Protein AF-A0A6J8C143-F1 (afdb_monomer)

Radius of gyration: 21.47 Å; Cα contacts (8 Å, |Δi|>4): 131; chains: 1; bounding box: 62×46×42 Å

InterPro domains:
  IPR023211 DNA polymerase, palm domain superfamily [G3DSA:3.90.1600.10] (7-164)
  IPR043502 DNA/RNA polymerase superfamily [SSF56672] (98-149)

Structure (mmCIF, N/CA/C/O backbone):
data_AF-A0A6J8C143-F1
#
_entry.id   AF-A0A6J8C143-F1
#
loop_
_atom_site.group_PDB
_atom_site.id
_atom_site.type_symbol
_atom_site.label_atom_id
_atom_site.label_alt_id
_atom_site.label_comp_id
_atom_site.label_asym_id
_atom_site.label_entity_id
_atom_site.label_seq_id
_atom_site.pdbx_PDB_ins_code
_atom_site.Cartn_x
_atom_site.Cartn_y
_atom_site.Cartn_z
_atom_site.occupancy
_atom_site.B_iso_or_equiv
_atom_site.auth_seq_id
_atom_site.auth_comp_id
_atom_site.auth_asym_id
_atom_site.auth_atom_id
_atom_site.pdbx_PDB_model_num
ATOM 1 N N . MET A 1 1 ? 42.591 10.711 -13.022 1.00 70.69 1 MET A N 1
ATOM 2 C CA . MET A 1 1 ? 42.198 9.282 -13.074 1.00 70.69 1 MET A CA 1
ATOM 3 C C . MET A 1 1 ? 41.107 8.960 -12.056 1.00 70.69 1 MET A C 1
ATOM 5 O O . MET A 1 1 ? 39.960 8.941 -12.470 1.00 70.69 1 MET A O 1
ATOM 9 N N . LEU A 1 2 ? 41.387 8.797 -10.753 1.00 78.88 2 LEU A N 1
ATOM 10 C CA . LEU A 1 2 ? 40.329 8.501 -9.761 1.00 78.88 2 LEU A CA 1
ATOM 11 C C . LEU A 1 2 ? 39.328 9.654 -9.559 1.00 78.88 2 LEU A C 1
ATOM 13 O O . LEU A 1 2 ? 38.128 9.419 -9.578 1.00 78.88 2 LEU A O 1
ATOM 17 N N . SER A 1 3 ? 39.801 10.900 -9.448 1.00 86.75 3 SER A N 1
ATOM 18 C CA . SER A 1 3 ? 38.932 12.087 -9.308 1.00 86.75 3 SER A CA 1
ATOM 19 C C . SER A 1 3 ? 37.982 12.278 -10.495 1.00 86.75 3 SER A C 1
ATOM 21 O O . SER A 1 3 ? 36.819 12.635 -10.341 1.00 86.75 3 SER A O 1
ATOM 23 N N . GLU A 1 4 ? 38.484 11.998 -11.690 1.00 89.88 4 GLU A N 1
ATOM 24 C CA . GLU A 1 4 ? 37.760 12.126 -12.950 1.00 89.88 4 GLU A CA 1
ATOM 25 C C . GLU A 1 4 ? 36.707 11.020 -13.115 1.00 89.88 4 GLU A C 1
ATOM 27 O O . GLU A 1 4 ? 35.598 11.278 -13.576 1.00 89.88 4 GLU A O 1
ATOM 32 N N . TYR A 1 5 ? 37.027 9.799 -12.676 1.00 88.69 5 TYR A N 1
ATOM 33 C CA . TYR A 1 5 ? 36.079 8.687 -12.616 1.00 88.69 5 TYR A CA 1
ATOM 34 C C . TYR A 1 5 ? 34.960 8.948 -11.598 1.00 88.69 5 TYR A C 1
ATOM 36 O O . TYR A 1 5 ? 33.787 8.781 -11.928 1.00 88.69 5 TYR A O 1
ATOM 44 N N . SER A 1 6 ? 35.298 9.440 -10.402 1.00 88.56 6 SER A N 1
ATOM 45 C CA . SER A 1 6 ? 34.305 9.820 -9.389 1.00 88.56 6 SER A CA 1
ATOM 46 C C . SER A 1 6 ? 33.382 10.943 -9.870 1.00 88.56 6 SER A C 1
ATOM 48 O O . SER A 1 6 ? 32.176 10.865 -9.669 1.00 88.56 6 SER A O 1
ATOM 50 N N . SER A 1 7 ? 33.919 11.948 -10.570 1.00 91.94 7 SER A N 1
ATOM 51 C CA . SER A 1 7 ? 33.118 13.034 -11.155 1.00 91.94 7 SER A CA 1
ATOM 52 C C . SER A 1 7 ? 32.130 12.529 -12.219 1.00 91.94 7 SER A C 1
ATOM 54 O O . SER A 1 7 ? 30.958 12.915 -12.232 1.00 91.94 7 SER A O 1
ATOM 56 N N . LYS A 1 8 ? 32.560 11.587 -13.072 1.00 93.75 8 LYS A N 1
ATOM 57 C CA . LYS A 1 8 ? 31.679 10.934 -14.057 1.00 93.75 8 LYS A CA 1
ATOM 58 C C . LYS A 1 8 ? 30.581 10.105 -13.392 1.00 93.75 8 LYS A C 1
ATOM 60 O O . LYS A 1 8 ? 29.436 10.172 -13.829 1.00 93.75 8 LYS A O 1
ATOM 65 N N . LEU A 1 9 ? 30.910 9.354 -12.339 1.00 89.38 9 LEU A N 1
ATOM 66 C CA . LEU A 1 9 ? 29.922 8.597 -11.565 1.00 89.38 9 LEU A CA 1
ATOM 67 C C . LEU A 1 9 ? 28.888 9.511 -10.905 1.00 89.38 9 LEU A C 1
ATOM 69 O O . LEU A 1 9 ? 27.700 9.222 -11.005 1.00 89.38 9 LEU A O 1
ATOM 73 N N . GLN A 1 10 ? 29.321 10.620 -10.300 1.00 91.81 10 GLN A N 1
ATOM 74 C CA . GLN A 1 10 ? 28.409 11.594 -9.699 1.00 91.81 10 GLN A CA 1
ATOM 75 C C . GLN A 1 10 ? 27.463 12.180 -10.752 1.00 91.81 10 GLN A C 1
ATOM 77 O O . GLN A 1 10 ? 26.253 12.168 -10.575 1.00 91.81 10 GLN A O 1
ATOM 82 N N . THR A 1 11 ? 28.003 12.579 -11.905 1.00 92.00 11 THR A N 1
ATOM 83 C CA . THR A 1 11 ? 27.201 13.128 -13.009 1.00 92.00 11 THR A CA 1
ATOM 84 C C . THR A 1 11 ? 26.160 12.123 -13.520 1.00 92.00 11 THR A C 1
ATOM 86 O O . THR A 1 11 ? 25.022 12.491 -13.814 1.00 92.00 11 THR A O 1
ATOM 89 N N . LEU A 1 12 ? 26.527 10.839 -13.616 1.00 90.94 12 LEU A N 1
ATOM 90 C CA . LEU A 1 12 ? 25.599 9.762 -13.978 1.00 90.94 12 LEU A CA 1
ATOM 91 C C . LEU A 1 12 ? 24.514 9.562 -12.914 1.00 90.94 12 LEU A C 1
ATOM 93 O O . LEU A 1 12 ? 23.348 9.393 -13.263 1.00 90.94 12 LEU A O 1
ATOM 97 N N . GLN A 1 13 ? 24.878 9.599 -11.630 1.00 87.62 13 GLN A N 1
ATOM 98 C CA . GLN A 1 13 ? 23.920 9.506 -10.528 1.00 87.62 13 GLN A CA 1
ATOM 99 C C . GLN A 1 13 ? 22.933 10.676 -10.545 1.00 87.62 13 GLN A C 1
ATOM 101 O O . GLN A 1 13 ? 21.730 10.439 -10.457 1.00 87.62 13 GLN A O 1
ATOM 106 N N . ASP A 1 14 ? 23.417 11.901 -10.741 1.00 89.00 14 ASP A N 1
ATOM 107 C CA . ASP A 1 14 ? 22.586 13.106 -10.805 1.00 89.00 14 ASP A CA 1
ATOM 108 C C . ASP A 1 14 ? 21.647 13.069 -12.022 1.00 89.00 14 ASP A C 1
ATOM 110 O O . ASP A 1 14 ? 20.461 13.388 -11.916 1.00 89.00 14 ASP A O 1
ATOM 114 N N . THR A 1 15 ? 22.149 12.606 -13.174 1.00 90.44 15 THR A N 1
ATOM 115 C CA . THR A 1 15 ? 21.344 12.427 -14.395 1.00 90.44 15 THR A CA 1
ATOM 116 C C . THR A 1 15 ? 20.238 11.398 -14.175 1.00 90.44 15 THR A C 1
ATOM 118 O O . THR A 1 15 ? 19.079 11.668 -14.487 1.00 90.44 15 THR A O 1
ATOM 121 N N . ASN A 1 16 ? 20.572 10.243 -13.596 1.00 82.94 16 ASN A N 1
ATOM 122 C CA . ASN A 1 16 ? 19.594 9.203 -13.286 1.00 82.94 16 ASN A CA 1
ATOM 123 C C . ASN A 1 16 ? 18.563 9.700 -12.267 1.00 82.94 16 ASN A C 1
ATOM 125 O O . ASN A 1 16 ? 17.370 9.466 -12.437 1.00 82.94 16 ASN A O 1
ATOM 129 N N . HIS A 1 17 ? 19.002 10.412 -11.227 1.00 82.44 17 HIS A N 1
ATOM 130 C CA . HIS A 1 17 ? 18.111 10.977 -10.219 1.00 82.44 17 HIS A CA 1
ATOM 131 C C . HIS A 1 17 ? 17.113 11.955 -10.840 1.00 82.44 17 HIS A C 1
ATOM 133 O O . HIS A 1 17 ? 15.917 11.886 -10.548 1.00 82.44 17 HIS A O 1
ATOM 139 N N . LYS A 1 18 ? 17.585 12.816 -11.748 1.00 86.62 18 LYS A N 1
ATOM 140 C CA . LYS A 1 18 ? 16.726 13.730 -12.497 1.00 86.62 18 LYS A CA 1
ATOM 141 C C . LYS A 1 18 ? 15.716 12.972 -13.359 1.00 86.62 18 LYS A C 1
ATOM 143 O O . LYS A 1 18 ? 14.528 13.221 -13.224 1.00 86.62 18 LYS A O 1
ATOM 148 N N . GLN A 1 19 ? 16.156 12.002 -14.162 1.00 86.38 19 GLN A N 1
ATOM 149 C CA . GLN A 1 19 ? 15.259 11.206 -15.014 1.00 86.38 19 GLN A CA 1
ATOM 150 C C . GLN A 1 19 ? 14.177 10.471 -14.211 1.00 86.38 19 GLN A C 1
ATOM 152 O O . GLN A 1 19 ? 13.018 10.451 -14.616 1.00 86.38 19 GLN A O 1
ATOM 157 N N . ILE A 1 20 ? 14.542 9.892 -13.063 1.00 76.06 20 ILE A N 1
ATOM 158 C CA . ILE A 1 20 ? 13.594 9.225 -12.161 1.00 76.06 20 ILE A CA 1
ATOM 159 C C . ILE A 1 20 ? 12.589 10.234 -11.597 1.00 76.06 20 ILE A C 1
ATOM 161 O O . ILE A 1 20 ? 11.401 9.933 -11.515 1.00 76.06 20 ILE A O 1
ATOM 165 N N . THR A 1 21 ? 13.059 11.421 -11.208 1.00 75.81 21 THR A N 1
ATOM 166 C CA . THR A 1 21 ? 12.207 12.474 -10.642 1.00 75.81 21 THR A CA 1
ATOM 167 C C . THR A 1 21 ? 11.238 13.027 -11.681 1.00 75.81 21 THR A C 1
ATOM 169 O O . THR A 1 21 ? 10.053 13.160 -11.386 1.00 75.81 21 THR A O 1
ATOM 172 N N . ASP A 1 22 ? 11.722 13.296 -12.893 1.00 83.19 22 ASP A N 1
ATOM 173 C CA . ASP A 1 22 ? 10.913 13.789 -14.008 1.00 83.19 22 ASP A CA 1
ATOM 174 C C . ASP A 1 22 ? 9.822 12.761 -14.354 1.00 83.19 22 ASP A C 1
ATOM 176 O O . ASP A 1 22 ? 8.638 13.088 -14.301 1.00 83.19 22 ASP A O 1
ATOM 180 N N . LEU A 1 23 ? 10.193 11.486 -14.537 1.00 76.69 23 LEU A N 1
ATOM 181 C CA . LEU A 1 23 ? 9.236 10.401 -14.782 1.00 76.69 23 LEU A CA 1
ATOM 182 C C . LEU A 1 23 ? 8.200 10.269 -13.655 1.00 76.69 23 LEU A C 1
ATOM 184 O O . LEU A 1 23 ? 7.012 10.090 -13.915 1.00 76.69 23 LEU A O 1
ATOM 188 N N . ALA A 1 24 ? 8.628 10.358 -12.394 1.00 73.62 24 ALA A N 1
ATOM 189 C CA . ALA A 1 24 ? 7.714 10.277 -11.260 1.00 73.62 24 ALA A CA 1
ATOM 190 C C . ALA A 1 24 ? 6.723 11.452 -11.229 1.00 73.62 24 ALA A C 1
ATOM 192 O O . ALA A 1 24 ? 5.568 11.260 -10.849 1.00 73.62 24 ALA A O 1
ATOM 193 N N . ASN A 1 25 ? 7.152 12.656 -11.612 1.00 76.81 25 ASN A N 1
ATOM 194 C CA . ASN A 1 25 ? 6.284 13.830 -11.682 1.00 76.81 25 ASN A CA 1
ATOM 195 C C . ASN A 1 25 ? 5.288 13.734 -12.840 1.00 76.81 25 ASN A C 1
ATOM 197 O O . ASN A 1 25 ? 4.115 14.052 -12.641 1.00 76.81 25 ASN A O 1
ATOM 201 N N . ASP A 1 26 ? 5.721 13.234 -13.996 1.00 80.88 26 ASP A N 1
ATOM 202 C CA . ASP A 1 26 ? 4.846 13.001 -15.146 1.00 80.88 26 ASP A CA 1
ATOM 203 C C . ASP A 1 26 ? 3.762 11.976 -14.797 1.00 80.88 26 ASP A C 1
ATOM 205 O O . ASP A 1 26 ? 2.572 12.264 -14.923 1.00 80.88 26 ASP A O 1
ATOM 209 N N . MET A 1 27 ? 4.155 10.834 -14.218 1.00 74.44 27 MET A N 1
ATOM 210 C CA . MET A 1 27 ? 3.212 9.815 -13.743 1.00 74.44 27 MET A CA 1
ATOM 211 C C . MET A 1 27 ? 2.230 10.375 -12.707 1.00 74.44 27 MET A C 1
ATOM 213 O O . MET A 1 27 ? 1.042 10.062 -12.751 1.00 74.44 27 MET A O 1
ATOM 217 N N . LYS A 1 28 ? 2.698 11.215 -11.772 1.00 74.19 28 LYS A N 1
ATOM 218 C CA . LYS A 1 28 ? 1.823 11.873 -10.787 1.00 74.19 28 LYS A CA 1
ATOM 219 C C . LYS A 1 28 ? 0.833 12.821 -11.448 1.00 74.19 28 LYS A C 1
ATOM 221 O O . LYS A 1 28 ? -0.319 12.859 -11.025 1.00 74.19 28 LYS A O 1
ATOM 226 N N . SER A 1 29 ? 1.277 13.593 -12.435 1.00 79.19 29 SER A N 1
ATOM 227 C CA . SER A 1 29 ? 0.438 14.544 -13.164 1.00 79.19 29 SER A CA 1
ATOM 228 C C . SER A 1 29 ? -0.657 13.814 -13.935 1.00 79.19 29 SER A C 1
ATOM 230 O O . SER A 1 29 ? -1.839 14.085 -13.727 1.00 79.19 29 SER A O 1
ATOM 232 N N . GLU A 1 30 ? -0.282 12.823 -14.748 1.00 80.44 30 GLU A N 1
ATOM 233 C CA . GLU A 1 30 ? -1.226 12.005 -15.518 1.00 80.44 30 GLU A CA 1
ATOM 234 C C . GLU A 1 30 ? -2.262 11.342 -14.614 1.00 80.44 30 GLU A C 1
ATOM 236 O O . GLU A 1 30 ? -3.460 11.399 -14.883 1.00 80.44 30 GLU A O 1
ATOM 241 N N . PHE A 1 31 ? -1.806 10.772 -13.503 1.00 74.12 31 PHE A N 1
ATOM 242 C CA . PHE A 1 31 ? -2.673 10.064 -12.580 1.00 74.12 31 PHE A CA 1
ATOM 243 C C . PHE A 1 31 ? -3.577 11.003 -11.764 1.00 74.12 31 PHE A C 1
ATOM 245 O O . PHE A 1 31 ? -4.745 10.686 -11.554 1.00 74.12 31 PHE A O 1
ATOM 252 N N . SER A 1 32 ? -3.094 12.186 -11.364 1.00 75.44 32 SER A N 1
ATOM 253 C CA . SER A 1 32 ? -3.904 13.186 -10.638 1.00 75.44 32 SER A CA 1
ATOM 254 C C . SER A 1 32 ? -5.014 13.793 -11.498 1.00 75.44 32 SER A C 1
ATOM 256 O O . SER A 1 32 ? -5.999 14.286 -10.958 1.00 75.44 32 SER A O 1
ATOM 258 N N . ASN A 1 33 ? -4.870 13.742 -12.824 1.00 81.25 33 ASN A N 1
ATOM 259 C CA . ASN A 1 33 ? -5.902 14.180 -13.763 1.00 81.25 33 ASN A CA 1
ATOM 260 C C . ASN A 1 33 ? -7.022 13.144 -13.952 1.00 81.25 33 ASN A C 1
ATOM 262 O O . ASN A 1 33 ? -8.022 13.445 -14.605 1.00 81.25 33 ASN A O 1
ATOM 266 N N . LEU A 1 34 ? -6.867 11.931 -13.413 1.00 80.75 34 LEU A N 1
ATOM 267 C CA . LEU A 1 34 ? -7.919 10.923 -13.448 1.00 80.75 34 LEU A CA 1
ATOM 268 C C . LEU A 1 34 ? -9.021 11.245 -12.423 1.00 80.75 34 LEU A C 1
ATOM 270 O O . LEU A 1 34 ? -8.735 11.781 -11.352 1.00 80.75 34 LEU A O 1
ATOM 274 N N . PRO A 1 35 ? -10.280 10.891 -12.717 1.00 84.56 35 PRO A N 1
ATOM 275 C CA . PRO A 1 35 ? -11.350 10.873 -11.726 1.00 84.56 35 PRO A CA 1
ATOM 276 C C . PRO A 1 35 ? -11.012 9.993 -10.508 1.00 84.56 35 PRO A C 1
ATOM 278 O O . PRO A 1 35 ? -10.306 8.990 -10.634 1.00 84.56 35 PRO A O 1
ATOM 281 N N . GLN A 1 36 ? -11.518 10.366 -9.328 1.00 76.44 36 GLN A N 1
ATOM 282 C CA . GLN A 1 36 ? -11.198 9.691 -8.062 1.00 76.44 36 GLN A CA 1
ATOM 283 C C . GLN A 1 36 ? -11.617 8.210 -8.050 1.00 76.44 36 GLN A C 1
ATOM 285 O O . GLN A 1 36 ? -10.887 7.370 -7.536 1.00 76.44 36 GLN A O 1
ATOM 290 N N . ASP A 1 37 ? -12.745 7.869 -8.665 1.00 79.44 37 ASP A N 1
ATOM 291 C CA . ASP A 1 37 ? -13.226 6.494 -8.836 1.00 79.44 37 ASP A CA 1
ATOM 292 C C . ASP A 1 37 ? -12.246 5.629 -9.646 1.00 79.44 37 ASP A C 1
ATOM 294 O O . ASP A 1 37 ? -11.933 4.509 -9.249 1.00 79.44 37 ASP A O 1
ATOM 298 N N . ILE A 1 38 ? -11.677 6.174 -10.724 1.00 79.88 38 ILE A N 1
ATOM 299 C CA . ILE A 1 38 ? -10.662 5.484 -11.538 1.00 79.88 38 ILE A CA 1
ATOM 300 C C . ILE A 1 38 ? -9.342 5.335 -10.772 1.00 79.88 38 ILE A C 1
ATOM 302 O O . ILE A 1 38 ? -8.649 4.322 -10.889 1.00 79.88 38 ILE A O 1
ATOM 306 N N . GLN A 1 39 ? -8.973 6.332 -9.969 1.00 75.31 39 GLN A N 1
ATOM 307 C CA . GLN A 1 39 ? -7.791 6.251 -9.111 1.00 75.31 39 GLN A CA 1
ATOM 308 C C . GLN A 1 39 ? -7.951 5.152 -8.054 1.00 75.31 39 GLN A C 1
ATOM 310 O O . GLN A 1 39 ? -7.030 4.354 -7.853 1.00 75.31 39 GLN A O 1
ATOM 315 N N . GLU A 1 40 ? -9.121 5.082 -7.417 1.00 73.44 40 GLU A N 1
ATOM 316 C CA . GLU A 1 40 ? -9.475 4.040 -6.454 1.00 73.44 40 GLU A CA 1
ATOM 317 C C . GLU A 1 40 ? -9.485 2.652 -7.111 1.00 73.44 40 GLU A C 1
ATOM 319 O O . GLU A 1 40 ? -8.918 1.722 -6.535 1.00 73.44 40 GLU A O 1
ATOM 324 N N . GLU A 1 41 ? -10.013 2.511 -8.330 1.00 79.25 41 GLU A N 1
ATOM 325 C CA . GLU A 1 41 ? -9.965 1.269 -9.117 1.00 79.25 41 GLU A CA 1
ATOM 326 C C . GLU A 1 41 ? -8.517 0.847 -9.426 1.00 79.25 41 GLU A C 1
ATOM 328 O O . GLU A 1 41 ? -8.117 -0.294 -9.195 1.00 79.25 41 GLU A O 1
ATOM 333 N N . ILE A 1 42 ? -7.657 1.761 -9.880 1.00 77.62 42 ILE A N 1
ATOM 334 C CA . ILE A 1 42 ? -6.248 1.437 -10.161 1.00 77.62 42 ILE A CA 1
ATOM 335 C C . ILE A 1 42 ? -5.532 0.965 -8.886 1.00 77.62 42 ILE A C 1
ATOM 337 O O . ILE A 1 42 ? -4.767 -0.007 -8.895 1.00 77.62 42 ILE A O 1
ATOM 341 N N . VAL A 1 43 ? -5.789 1.624 -7.760 1.00 75.44 43 VAL A N 1
ATOM 342 C CA . VAL A 1 43 ? -5.176 1.274 -6.479 1.00 75.44 43 VAL A CA 1
ATOM 343 C C . VAL A 1 43 ? -5.689 -0.075 -5.956 1.00 75.44 43 VAL A C 1
ATOM 345 O O . VAL A 1 43 ? -4.882 -0.949 -5.612 1.00 75.44 43 VAL A O 1
ATOM 348 N N . ASN A 1 44 ? -7.007 -0.261 -5.910 1.00 71.69 44 ASN A N 1
ATOM 349 C CA . ASN A 1 44 ? -7.667 -1.403 -5.277 1.00 71.69 44 ASN A CA 1
ATOM 350 C C . ASN A 1 44 ? -7.809 -2.615 -6.206 1.00 71.69 44 ASN A C 1
ATOM 352 O O . ASN A 1 44 ? -7.561 -3.748 -5.794 1.00 71.69 44 ASN A O 1
ATOM 356 N N . ASP A 1 45 ? -8.156 -2.404 -7.468 1.00 73.38 45 ASP A N 1
ATOM 357 C CA . ASP A 1 45 ? -8.449 -3.488 -8.402 1.00 73.38 45 ASP A CA 1
ATOM 358 C C . ASP A 1 45 ? -7.255 -3.894 -9.258 1.00 73.38 45 ASP A C 1
ATOM 360 O O . AS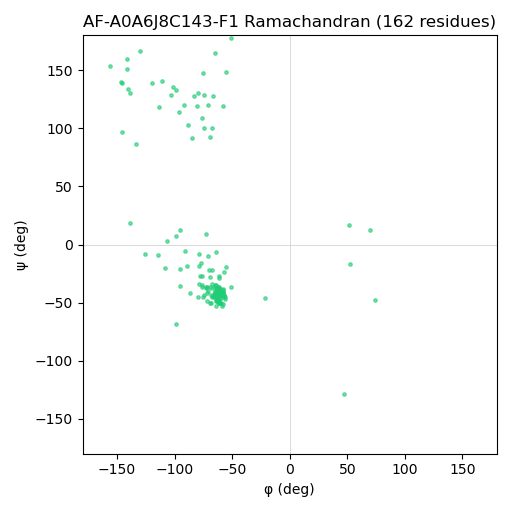P A 1 45 ? -7.215 -5.031 -9.724 1.00 73.38 45 ASP A O 1
ATOM 364 N N . THR A 1 46 ? -6.246 -3.035 -9.416 1.00 80.69 46 THR A N 1
ATOM 365 C CA . THR A 1 46 ? -5.035 -3.404 -10.166 1.00 80.69 46 THR A CA 1
ATOM 366 C C . THR A 1 46 ? -3.906 -3.823 -9.231 1.00 80.69 46 THR A C 1
ATOM 368 O O . THR A 1 46 ? -3.522 -4.995 -9.182 1.00 80.69 46 THR A O 1
ATOM 371 N N . PHE A 1 47 ? -3.347 -2.893 -8.454 1.00 84.06 47 PHE A N 1
ATOM 372 C CA . PHE A 1 47 ? -2.113 -3.194 -7.725 1.00 84.06 47 PHE A CA 1
ATOM 373 C C . PHE A 1 47 ? -2.332 -4.019 -6.452 1.00 84.06 47 PHE A C 1
ATOM 375 O O . PHE A 1 47 ? -1.484 -4.857 -6.129 1.00 84.06 47 PHE A O 1
ATOM 382 N N . MET A 1 48 ? -3.451 -3.835 -5.737 1.00 83.88 48 MET A N 1
ATOM 383 C CA . MET A 1 48 ? -3.779 -4.666 -4.569 1.00 83.88 48 MET A CA 1
ATOM 384 C C . MET A 1 48 ? -4.034 -6.118 -4.972 1.00 83.88 48 MET A C 1
ATOM 386 O O . MET A 1 48 ? -3.441 -7.010 -4.356 1.00 83.88 48 MET A O 1
ATOM 390 N N . LYS A 1 49 ? -4.799 -6.357 -6.047 1.00 83.88 49 LYS A N 1
ATOM 391 C CA . LYS A 1 49 ? -4.983 -7.706 -6.605 1.00 83.88 49 LYS A CA 1
ATOM 392 C C . LYS A 1 49 ? -3.655 -8.314 -7.036 1.00 83.88 49 LYS A C 1
ATOM 394 O O . LYS A 1 49 ? -3.305 -9.379 -6.539 1.00 83.88 49 LYS A O 1
ATOM 399 N N . TYR A 1 50 ? -2.830 -7.606 -7.813 1.00 85.00 50 TYR A N 1
ATOM 400 C CA . TYR A 1 50 ? -1.512 -8.128 -8.202 1.00 85.00 50 TYR A CA 1
ATOM 401 C C . TYR A 1 50 ? -0.599 -8.436 -7.016 1.00 85.00 50 TYR A C 1
ATOM 403 O O . TYR A 1 50 ? 0.110 -9.443 -7.026 1.00 85.00 50 TYR A O 1
ATOM 411 N N . LYS A 1 51 ? -0.604 -7.603 -5.970 1.00 85.81 51 LYS A N 1
ATOM 412 C CA . LYS A 1 51 ? 0.155 -7.879 -4.743 1.00 85.81 51 LYS A CA 1
ATOM 413 C C . LYS A 1 51 ? -0.332 -9.165 -4.075 1.00 85.81 51 LYS A C 1
ATOM 415 O O . LYS A 1 51 ? 0.513 -9.919 -3.587 1.00 85.81 51 LYS A O 1
ATOM 420 N N . GLN A 1 52 ? -1.646 -9.385 -4.027 1.00 81.75 52 GLN A N 1
ATOM 421 C CA . GLN A 1 52 ? -2.267 -10.557 -3.410 1.00 81.75 52 GLN A CA 1
ATOM 422 C C . GLN A 1 52 ? -2.033 -11.826 -4.245 1.00 81.75 52 GLN A C 1
ATOM 424 O O . GLN A 1 52 ? -1.491 -12.798 -3.712 1.00 81.75 52 GLN A O 1
ATOM 429 N N . GLU A 1 53 ? -2.278 -11.779 -5.556 1.00 82.62 53 GLU A N 1
ATOM 430 C CA . GLU A 1 53 ? -1.999 -12.865 -6.507 1.00 82.62 53 GLU A CA 1
ATOM 431 C C . GLU A 1 53 ? -0.518 -13.271 -6.487 1.00 82.62 53 GLU A C 1
ATOM 433 O O . GLU A 1 53 ? -0.186 -14.452 -6.376 1.00 82.62 53 GLU A O 1
ATOM 438 N N . ALA A 1 54 ? 0.398 -12.298 -6.478 1.00 84.31 54 ALA A N 1
ATOM 439 C CA . ALA A 1 54 ? 1.838 -12.552 -6.412 1.00 84.31 54 ALA A CA 1
ATOM 440 C C . ALA A 1 54 ? 2.316 -13.069 -5.038 1.00 84.31 54 ALA A C 1
ATOM 442 O O . ALA A 1 54 ? 3.476 -13.476 -4.889 1.00 84.31 54 ALA A O 1
ATOM 443 N N . SER A 1 55 ? 1.450 -13.041 -4.018 1.00 79.06 55 SER A N 1
ATOM 444 C CA . SER A 1 55 ? 1.758 -13.466 -2.650 1.00 79.06 55 SER A CA 1
ATOM 445 C C . SER A 1 55 ? 1.390 -14.897 -2.291 1.00 79.06 55 SER A C 1
ATOM 447 O O . SER A 1 55 ? 1.502 -15.262 -1.117 1.00 79.06 55 SER A O 1
ATOM 449 N N . GLY A 1 56 ? 1.057 -15.710 -3.297 1.00 74.38 56 GLY A N 1
ATOM 450 C CA . GLY A 1 56 ? 0.929 -17.157 -3.152 1.00 74.38 56 GLY A CA 1
ATOM 451 C C . GLY A 1 56 ? 2.151 -17.821 -2.497 1.00 74.38 56 GLY A C 1
ATOM 452 O O . GLY A 1 56 ? 3.160 -17.196 -2.172 1.00 74.38 56 GLY A O 1
ATOM 453 N N . CYS A 1 57 ? 2.086 -19.127 -2.284 1.00 65.25 57 CYS A N 1
ATOM 454 C CA . CYS A 1 57 ? 3.135 -19.840 -1.558 1.00 65.25 57 CYS A CA 1
ATOM 455 C C . CYS A 1 57 ? 4.354 -20.132 -2.442 1.00 65.25 57 CYS A C 1
ATOM 457 O O . CYS A 1 57 ? 4.222 -20.656 -3.549 1.00 65.25 57 CYS A O 1
ATOM 459 N N . LYS A 1 58 ? 5.560 -19.812 -1.953 1.00 63.75 58 LYS A N 1
ATOM 460 C CA . LYS A 1 58 ? 6.798 -20.312 -2.562 1.00 63.75 58 LYS A CA 1
ATOM 461 C C . LYS A 1 58 ? 6.822 -21.820 -2.346 1.00 63.75 58 LYS A C 1
ATOM 463 O O . LYS A 1 58 ? 6.660 -22.245 -1.204 1.00 63.75 58 LYS A O 1
ATOM 468 N N . CYS A 1 59 ? 7.026 -22.603 -3.404 1.00 58.56 59 CYS A N 1
ATOM 469 C CA . CYS A 1 59 ? 7.145 -24.044 -3.243 1.00 58.56 59 CYS A CA 1
ATOM 470 C C . CYS A 1 59 ? 8.447 -24.373 -2.515 1.00 58.56 59 CYS A C 1
ATOM 472 O O . CYS A 1 59 ? 9.515 -24.440 -3.119 1.00 58.56 59 CYS A O 1
ATOM 474 N N . ASP A 1 60 ? 8.357 -24.476 -1.194 1.00 51.69 60 ASP A N 1
ATOM 475 C CA . ASP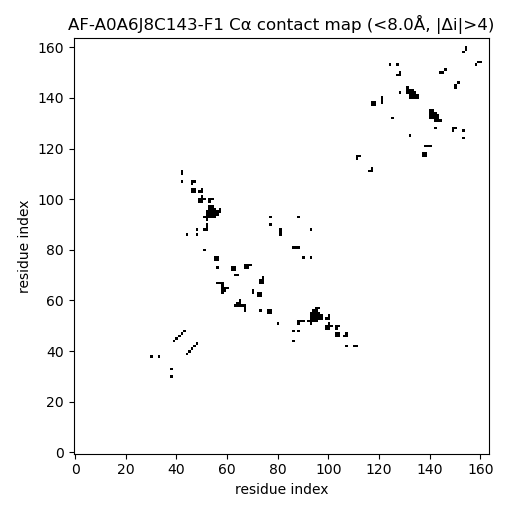 A 1 60 ? 9.426 -24.935 -0.327 1.00 51.69 60 ASP A CA 1
ATOM 476 C C . ASP A 1 60 ? 9.259 -26.452 -0.150 1.00 51.69 60 ASP A C 1
ATOM 478 O O . ASP A 1 60 ? 8.217 -26.874 0.356 1.00 51.69 60 ASP A O 1
ATOM 482 N N . PRO A 1 61 ? 10.246 -27.281 -0.533 1.00 57.59 61 PRO A N 1
ATOM 483 C CA . PRO A 1 61 ? 10.200 -28.733 -0.350 1.00 57.59 61 PRO A CA 1
ATOM 484 C C . PRO A 1 61 ? 9.957 -29.180 1.101 1.00 57.59 61 PRO A C 1
ATOM 486 O O . PRO A 1 61 ? 9.560 -30.322 1.329 1.00 57.59 61 PRO A O 1
ATOM 489 N N . LYS A 1 62 ? 10.202 -28.300 2.084 1.00 55.69 62 LYS A N 1
ATOM 490 C CA . LYS A 1 62 ? 9.940 -28.536 3.509 1.00 55.69 62 LYS A CA 1
ATOM 491 C C . LYS A 1 62 ? 8.455 -28.422 3.882 1.00 55.69 62 LYS A C 1
ATOM 493 O O . LYS A 1 62 ? 8.047 -29.053 4.851 1.00 55.69 62 LYS A O 1
ATOM 498 N N . TYR A 1 63 ? 7.675 -27.637 3.133 1.00 49.09 63 TYR A N 1
ATOM 499 C CA . TYR A 1 63 ? 6.274 -27.299 3.439 1.00 49.09 63 TYR A CA 1
ATOM 500 C C . TYR A 1 63 ? 5.290 -27.610 2.300 1.00 49.09 63 TYR A C 1
ATOM 502 O O . TYR A 1 63 ? 4.088 -27.481 2.478 1.00 49.09 63 TYR A O 1
ATOM 510 N N . CYS A 1 64 ? 5.763 -27.990 1.113 1.00 51.84 64 CYS A N 1
ATOM 511 C CA . CYS A 1 64 ? 4.903 -28.472 0.038 1.00 51.84 64 CYS A CA 1
ATOM 512 C C . CYS A 1 64 ? 5.618 -29.542 -0.792 1.00 51.84 64 CYS A C 1
ATOM 514 O O . CYS A 1 64 ? 6.810 -29.436 -1.104 1.00 51.84 64 CYS A O 1
ATOM 516 N N . LYS A 1 65 ? 4.890 -30.585 -1.188 1.00 55.66 65 LYS A N 1
ATOM 517 C CA . LYS A 1 65 ? 5.433 -31.609 -2.091 1.00 55.66 65 LYS A CA 1
ATOM 518 C C . LYS A 1 65 ? 5.270 -31.172 -3.541 1.00 55.66 65 LYS A C 1
ATOM 520 O O . LYS A 1 65 ? 4.250 -31.492 -4.128 1.00 55.66 65 LYS A O 1
ATOM 525 N N . ASN A 1 66 ? 6.275 -30.499 -4.111 1.00 54.19 66 ASN A N 1
ATOM 526 C CA . ASN A 1 66 ? 6.499 -30.196 -5.546 1.00 54.19 66 ASN A CA 1
ATOM 527 C C . ASN A 1 66 ? 5.365 -29.519 -6.358 1.00 54.19 66 ASN A C 1
ATOM 529 O O . ASN A 1 66 ? 5.646 -28.952 -7.410 1.00 54.19 66 ASN A O 1
ATOM 533 N N . ASP A 1 67 ? 4.123 -29.523 -5.885 1.00 58.28 67 ASP A N 1
ATOM 534 C CA . ASP A 1 67 ? 2.936 -28.985 -6.527 1.00 58.28 67 ASP A CA 1
ATOM 535 C C . ASP A 1 67 ? 2.142 -28.162 -5.504 1.00 58.28 67 ASP A C 1
ATOM 537 O O . ASP A 1 67 ? 1.222 -28.643 -4.838 1.00 58.28 67 ASP A O 1
ATOM 541 N N . CYS A 1 68 ? 2.510 -26.885 -5.379 1.00 58.78 68 CYS A N 1
ATOM 542 C CA . CYS A 1 68 ? 1.812 -25.936 -4.511 1.00 58.78 68 CYS A CA 1
ATOM 543 C C . CYS A 1 68 ? 0.317 -25.797 -4.837 1.00 58.78 68 CYS A C 1
ATOM 545 O O . CYS A 1 68 ? -0.447 -25.402 -3.959 1.00 58.78 68 CYS A O 1
ATOM 547 N N . LYS A 1 69 ? -0.111 -26.100 -6.074 1.00 54.25 69 LYS A N 1
ATOM 548 C CA . LYS A 1 69 ? -1.525 -26.035 -6.465 1.00 54.25 69 LYS A CA 1
ATOM 549 C C . LYS A 1 69 ? -2.317 -27.246 -5.989 1.00 54.25 69 LYS A C 1
ATOM 551 O O . LYS A 1 69 ? -3.532 -27.132 -5.928 1.00 54.25 69 LYS A O 1
ATOM 556 N N . ASN A 1 70 ? -1.683 -28.367 -5.632 1.00 56.75 70 ASN A N 1
ATOM 557 C CA . ASN A 1 70 ? -2.356 -29.578 -5.142 1.00 56.75 70 ASN A CA 1
ATOM 558 C C . ASN A 1 70 ? -2.046 -29.935 -3.684 1.00 56.75 70 ASN A C 1
ATOM 560 O O . ASN A 1 70 ? -2.725 -30.784 -3.106 1.00 56.75 70 ASN A O 1
ATOM 564 N N . ASP A 1 71 ? -1.091 -29.246 -3.071 1.00 63.34 71 ASP A N 1
ATOM 565 C CA . ASP A 1 71 ? -0.734 -29.416 -1.671 1.00 63.34 71 ASP A CA 1
ATOM 566 C C . ASP A 1 71 ? -1.776 -28.785 -0.721 1.00 63.34 71 ASP A C 1
ATOM 568 O O . ASP A 1 71 ? -2.178 -27.627 -0.870 1.00 63.34 71 ASP A O 1
ATOM 572 N N . LYS A 1 72 ? -2.242 -29.570 0.261 1.00 62.94 72 LYS A N 1
ATOM 573 C CA . LYS A 1 72 ? -3.323 -29.187 1.186 1.00 62.94 72 LYS A CA 1
ATOM 574 C C . LYS A 1 72 ? -2.932 -28.008 2.088 1.00 62.94 72 LYS A C 1
ATOM 576 O O . LYS A 1 72 ? -3.786 -27.168 2.376 1.00 62.94 72 LYS A O 1
ATOM 581 N N . GLU A 1 73 ? -1.671 -27.907 2.506 1.00 62.53 73 GLU A N 1
ATOM 582 C CA . GLU A 1 73 ? -1.199 -26.800 3.349 1.00 62.53 73 GLU A CA 1
ATOM 583 C C . GLU A 1 73 ? -1.061 -25.508 2.534 1.00 62.53 73 GLU A C 1
ATOM 585 O O . GLU A 1 73 ? -1.539 -24.453 2.958 1.00 62.53 73 GLU A O 1
ATOM 590 N N . CYS A 1 74 ? -0.508 -25.588 1.317 1.00 62.41 74 CYS A N 1
ATOM 591 C CA . CYS A 1 74 ? -0.451 -24.438 0.404 1.00 62.41 74 CYS A CA 1
ATOM 592 C C . CYS A 1 74 ? -1.840 -23.905 0.036 1.00 62.41 74 CYS A C 1
ATOM 594 O O . CYS A 1 74 ? -2.049 -22.689 0.074 1.00 62.41 74 CYS A O 1
ATOM 596 N N . LYS A 1 75 ? -2.793 -24.797 -0.267 1.00 64.88 75 LYS A N 1
ATOM 597 C CA . LYS A 1 75 ? -4.189 -24.420 -0.536 1.00 64.88 75 LYS A CA 1
ATOM 598 C C . LYS A 1 75 ? -4.822 -23.701 0.645 1.00 64.88 75 LYS A C 1
ATOM 600 O O . LYS A 1 75 ? -5.474 -22.691 0.437 1.00 64.88 75 LYS A O 1
ATOM 605 N N . THR A 1 76 ? -4.585 -24.170 1.871 1.00 63.84 76 THR A N 1
ATOM 606 C CA . THR A 1 76 ? -5.150 -23.548 3.081 1.00 63.84 76 THR A CA 1
ATOM 607 C C . THR A 1 76 ? -4.659 -22.109 3.256 1.00 63.84 76 THR A C 1
ATOM 609 O O . THR A 1 76 ? -5.436 -21.233 3.614 1.00 63.84 76 THR A O 1
ATOM 612 N N . LYS A 1 77 ? -3.390 -21.823 2.937 1.00 65.44 77 LYS A N 1
ATOM 613 C CA . LYS A 1 77 ? -2.844 -20.459 3.004 1.00 65.44 77 LYS A CA 1
ATOM 614 C C . LYS A 1 77 ? -3.375 -19.540 1.898 1.00 65.44 77 LYS A C 1
ATOM 616 O O . LYS A 1 77 ? -3.596 -18.362 2.155 1.00 65.44 77 LYS A O 1
ATOM 621 N N . ILE A 1 78 ? -3.584 -20.064 0.690 1.00 68.19 78 ILE A N 1
ATOM 622 C CA . ILE A 1 78 ? -4.213 -19.318 -0.412 1.00 68.19 78 ILE A CA 1
ATOM 623 C C . ILE A 1 78 ? -5.690 -19.050 -0.098 1.00 68.19 78 ILE A C 1
ATOM 625 O O . ILE A 1 78 ? -6.144 -17.924 -0.259 1.00 68.19 78 ILE A O 1
ATOM 629 N N . GLN A 1 79 ? -6.403 -20.048 0.426 1.00 69.50 79 GLN A N 1
ATOM 630 C CA . GLN A 1 79 ? -7.790 -19.912 0.862 1.00 69.50 79 GLN A CA 1
ATOM 631 C C . GLN A 1 79 ? -7.914 -18.894 1.997 1.00 69.50 79 GLN A C 1
ATOM 633 O O . GLN A 1 79 ? -8.753 -18.015 1.917 1.00 69.50 79 GLN A O 1
ATOM 638 N N . TYR A 1 80 ? -7.011 -18.922 2.983 1.00 68.62 80 TYR A N 1
ATOM 639 C CA . TYR A 1 80 ? -6.960 -17.905 4.033 1.00 68.62 80 TYR A CA 1
ATOM 640 C C . TYR A 1 80 ? -6.786 -16.494 3.465 1.00 68.62 80 TYR A C 1
ATOM 642 O O . TYR A 1 80 ? -7.451 -15.576 3.933 1.00 68.62 80 TYR A O 1
ATOM 650 N N . ILE A 1 81 ? -5.905 -16.312 2.470 1.00 68.25 81 ILE A N 1
ATOM 651 C CA . ILE A 1 81 ? -5.756 -15.014 1.800 1.00 68.25 81 ILE A CA 1
ATOM 652 C C . ILE A 1 81 ? -7.106 -14.601 1.216 1.00 68.25 81 ILE A C 1
ATOM 654 O O . ILE A 1 81 ? -7.559 -13.521 1.544 1.00 68.25 81 ILE A O 1
ATOM 658 N N . ILE A 1 82 ? -7.771 -15.464 0.452 1.00 68.94 82 ILE A N 1
ATOM 659 C CA . ILE A 1 82 ? -9.062 -15.156 -0.180 1.00 68.94 82 ILE A CA 1
ATOM 660 C C . ILE A 1 82 ? -10.135 -14.826 0.862 1.00 68.94 82 ILE A C 1
ATOM 662 O O . ILE A 1 82 ? -10.748 -13.766 0.787 1.00 68.94 82 ILE A O 1
ATOM 666 N N . ASP A 1 83 ? -10.297 -15.684 1.870 1.00 70.00 83 ASP A N 1
ATOM 667 C CA . ASP A 1 83 ? -11.306 -15.548 2.926 1.00 70.00 83 ASP A CA 1
ATOM 668 C C . ASP A 1 83 ? -11.117 -14.266 3.753 1.00 70.00 83 ASP A C 1
ATOM 670 O O . ASP A 1 83 ? -12.073 -13.745 4.322 1.00 70.00 83 ASP A O 1
ATOM 674 N N . ASN A 1 84 ? -9.882 -13.757 3.837 1.00 65.00 84 ASN A N 1
ATOM 675 C CA . ASN A 1 84 ? -9.531 -12.563 4.611 1.00 65.00 84 ASN A CA 1
ATOM 676 C C . ASN A 1 84 ? -9.238 -11.339 3.737 1.00 65.00 84 ASN A C 1
AT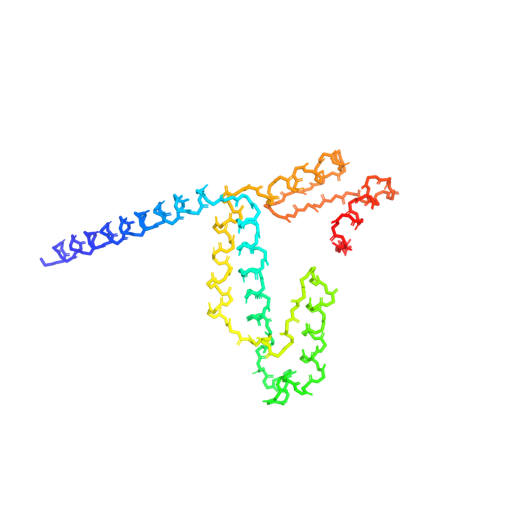OM 678 O O . ASN A 1 84 ? -8.859 -10.286 4.258 1.00 65.00 84 ASN A O 1
ATOM 682 N N . THR A 1 85 ? -9.383 -11.448 2.418 1.00 66.31 85 THR A N 1
ATOM 683 C CA . THR A 1 85 ? -9.268 -10.310 1.509 1.00 66.31 85 THR A CA 1
ATOM 684 C C . THR A 1 85 ? -10.648 -9.836 1.104 1.00 66.31 85 THR A C 1
ATOM 686 O O . THR A 1 85 ? -11.498 -10.625 0.720 1.00 66.31 85 THR A O 1
ATOM 689 N N . ALA A 1 86 ? -10.854 -8.522 1.106 1.00 62.41 86 ALA A N 1
ATOM 690 C CA . ALA A 1 86 ? -12.094 -7.911 0.630 1.00 62.41 86 ALA A CA 1
ATOM 691 C C . ALA A 1 86 ? -12.259 -7.954 -0.908 1.00 62.41 86 ALA A C 1
ATOM 693 O O . ALA A 1 86 ? -13.143 -7.290 -1.442 1.00 62.41 86 ALA A O 1
ATOM 694 N N . TYR A 1 87 ? -11.393 -8.676 -1.627 1.00 67.88 87 TYR A N 1
ATOM 695 C CA . TYR A 1 87 ? -11.301 -8.648 -3.086 1.00 67.88 87 TYR A CA 1
ATOM 696 C C . TYR A 1 87 ? -11.562 -10.035 -3.671 1.00 67.88 87 TYR A C 1
ATOM 698 O O . TYR A 1 87 ? -11.053 -11.032 -3.163 1.00 67.88 87 TYR A O 1
ATOM 706 N N . ASP A 1 88 ? -12.311 -10.080 -4.773 1.00 68.44 88 ASP A N 1
ATOM 707 C CA . ASP A 1 88 ? -12.548 -11.305 -5.538 1.00 68.44 88 ASP A CA 1
ATOM 708 C C . ASP A 1 88 ? -11.280 -11.663 -6.333 1.00 68.44 88 ASP A C 1
ATOM 710 O O . ASP A 1 88 ? -10.949 -11.027 -7.340 1.00 68.44 88 ASP A O 1
ATOM 714 N N . LEU A 1 89 ? -10.501 -12.610 -5.805 1.00 72.19 89 LEU A N 1
ATOM 715 C CA . LEU A 1 89 ? -9.240 -13.065 -6.387 1.00 72.19 89 LEU A CA 1
ATOM 716 C C . LEU A 1 89 ? -9.445 -14.356 -7.180 1.00 72.19 89 LEU A C 1
ATOM 718 O O . LEU A 1 89 ? -9.988 -15.338 -6.677 1.00 72.19 89 LEU A O 1
ATOM 722 N N . ASP A 1 90 ? -8.889 -14.397 -8.387 1.00 74.62 90 ASP A N 1
ATOM 723 C CA . ASP A 1 90 ? -8.827 -15.618 -9.184 1.00 74.62 90 ASP A CA 1
ATOM 724 C C . ASP A 1 90 ? -7.725 -16.548 -8.647 1.00 74.62 90 ASP A C 1
ATOM 726 O O . ASP A 1 90 ? -6.526 -16.286 -8.801 1.00 74.62 90 ASP A O 1
ATOM 730 N N . ILE A 1 91 ? -8.140 -17.660 -8.029 1.00 68.12 91 ILE A N 1
ATOM 731 C CA . ILE A 1 91 ? -7.257 -18.685 -7.445 1.00 68.12 91 ILE A CA 1
ATOM 732 C C . ILE A 1 91 ? -6.196 -19.145 -8.446 1.00 68.12 91 ILE A C 1
ATOM 734 O O . ILE A 1 91 ? -5.051 -19.404 -8.062 1.00 68.12 91 ILE A O 1
ATOM 738 N N . ASP A 1 92 ? -6.541 -19.241 -9.730 1.00 73.88 92 ASP A N 1
ATOM 739 C CA . ASP A 1 92 ? -5.624 -19.776 -10.727 1.00 73.88 92 ASP A CA 1
ATOM 740 C C . ASP A 1 92 ? -4.445 -18.855 -11.024 1.00 73.88 92 ASP A C 1
ATOM 742 O O . ASP A 1 92 ? -3.387 -19.351 -11.447 1.00 73.88 92 ASP A O 1
ATOM 746 N N . LYS A 1 93 ? -4.602 -17.558 -10.740 1.00 77.44 93 LYS A N 1
ATOM 747 C CA . LYS A 1 93 ? -3.572 -16.524 -10.877 1.00 77.44 93 LYS A CA 1
ATOM 748 C C . LYS A 1 93 ? -2.721 -16.359 -9.625 1.00 77.44 93 LYS A C 1
ATOM 750 O O . LYS A 1 93 ? -1.609 -15.839 -9.728 1.00 77.44 93 LYS A O 1
ATOM 755 N N . VAL A 1 94 ? -3.182 -16.840 -8.466 1.00 75.69 94 VAL A N 1
ATOM 756 C CA . VAL A 1 94 ? -2.417 -16.766 -7.217 1.00 75.69 94 VAL A CA 1
ATOM 757 C C . VAL A 1 94 ? -1.180 -17.663 -7.313 1.00 75.69 94 VAL A C 1
ATOM 759 O O . VAL A 1 94 ? -1.224 -18.883 -7.139 1.00 75.69 94 VAL A O 1
ATOM 762 N N . LYS A 1 95 ? -0.032 -17.046 -7.588 1.00 77.12 95 LYS A N 1
ATOM 763 C CA . LYS A 1 95 ? 1.258 -17.711 -7.767 1.00 77.12 95 LYS A CA 1
ATOM 764 C C . LYS A 1 95 ? 2.350 -16.884 -7.120 1.00 77.12 95 LYS A C 1
ATOM 766 O O . LYS A 1 95 ? 2.469 -15.688 -7.362 1.00 77.12 95 LYS A O 1
ATOM 771 N N . TYR A 1 96 ? 3.217 -17.543 -6.355 1.00 80.25 96 TYR A N 1
ATOM 772 C CA . TYR A 1 96 ? 4.354 -16.858 -5.753 1.00 80.25 96 TYR A CA 1
ATOM 773 C C . TYR A 1 96 ? 5.241 -16.198 -6.813 1.00 80.25 96 TYR A C 1
ATOM 775 O O . TYR A 1 96 ? 5.840 -16.870 -7.658 1.00 80.25 96 TYR A O 1
ATOM 783 N N . ASN A 1 97 ? 5.358 -14.876 -6.719 1.00 84.56 97 ASN A N 1
ATOM 784 C CA . ASN A 1 97 ? 6.265 -14.073 -7.521 1.00 84.56 97 ASN A CA 1
ATOM 785 C C . ASN A 1 97 ? 6.777 -12.897 -6.682 1.00 84.56 97 ASN A C 1
ATOM 787 O O . ASN A 1 97 ? 6.128 -11.859 -6.566 1.00 84.56 97 ASN A O 1
ATOM 791 N N . SER A 1 98 ? 7.967 -13.042 -6.095 1.00 83.56 98 SER A N 1
ATOM 792 C CA . SER A 1 98 ? 8.538 -12.009 -5.224 1.00 83.56 98 SER A CA 1
ATOM 793 C C . SER A 1 98 ? 8.831 -10.695 -5.947 1.00 83.56 98 SER A C 1
ATOM 795 O O . SER A 1 98 ? 8.674 -9.638 -5.343 1.00 83.56 98 SER A O 1
ATOM 797 N N . GLY A 1 99 ? 9.234 -10.749 -7.221 1.00 83.94 99 GLY A N 1
ATOM 798 C CA . GLY A 1 99 ? 9.529 -9.556 -8.018 1.00 83.94 99 GLY A CA 1
ATOM 799 C C . GLY A 1 99 ? 8.263 -8.766 -8.333 1.00 83.94 99 GLY A C 1
ATOM 800 O O . GLY A 1 99 ? 8.183 -7.580 -8.027 1.00 83.94 99 GLY A O 1
ATOM 801 N N . LEU A 1 100 ? 7.234 -9.442 -8.848 1.00 84.69 100 LEU A N 1
ATOM 802 C CA . LEU A 1 100 ? 5.941 -8.812 -9.118 1.00 84.69 100 LEU A CA 1
ATOM 803 C C . LEU A 1 100 ? 5.297 -8.290 -7.832 1.00 84.69 100 LEU A C 1
ATOM 805 O O . LEU A 1 100 ? 4.816 -7.161 -7.811 1.00 84.69 100 LEU A O 1
ATOM 809 N N . ARG A 1 101 ? 5.359 -9.058 -6.735 1.00 86.12 101 ARG A N 1
ATOM 810 C CA . ARG A 1 101 ? 4.866 -8.602 -5.431 1.00 86.12 101 ARG A CA 1
ATOM 811 C C . ARG A 1 101 ? 5.582 -7.336 -4.970 1.00 86.12 101 ARG A C 1
ATOM 813 O O . ARG A 1 101 ? 4.940 -6.446 -4.419 1.00 86.12 101 ARG A O 1
ATOM 820 N N . PHE A 1 102 ? 6.898 -7.263 -5.161 1.00 85.94 102 PHE A N 1
ATOM 821 C CA . PHE A 1 102 ? 7.692 -6.094 -4.800 1.00 85.94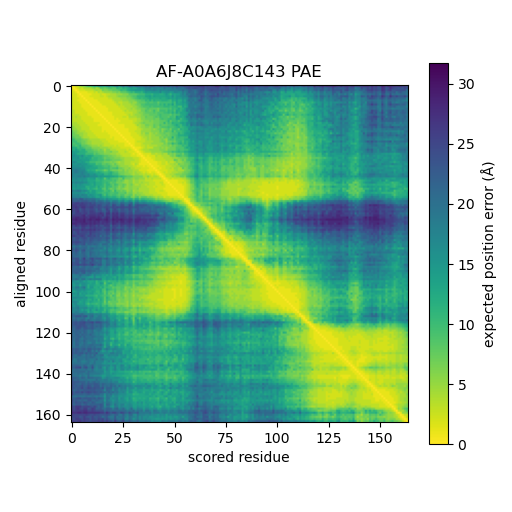 102 PHE A CA 1
ATOM 822 C C . PHE A 1 102 ? 7.286 -4.865 -5.620 1.00 85.94 102 PHE A C 1
ATOM 824 O O . PHE A 1 102 ? 6.996 -3.829 -5.028 1.00 85.94 102 PHE A O 1
ATOM 831 N N . ILE A 1 103 ? 7.181 -4.998 -6.946 1.00 84.38 103 ILE A N 1
ATOM 832 C CA . ILE A 1 103 ? 6.745 -3.907 -7.830 1.00 84.38 103 ILE A CA 1
ATOM 833 C C . ILE A 1 103 ? 5.325 -3.455 -7.480 1.00 84.38 103 ILE A C 1
ATOM 835 O O . ILE A 1 103 ? 5.116 -2.273 -7.224 1.00 84.38 103 ILE A O 1
ATOM 839 N N . ALA A 1 104 ? 4.375 -4.387 -7.359 1.00 86.25 104 ALA A N 1
ATOM 840 C CA . ALA A 1 104 ? 2.999 -4.075 -6.976 1.00 86.25 104 ALA A CA 1
ATOM 841 C C . ALA A 1 104 ? 2.938 -3.366 -5.613 1.00 86.25 104 ALA A C 1
ATOM 843 O O . ALA A 1 104 ? 2.224 -2.379 -5.459 1.00 86.25 104 ALA A O 1
ATOM 844 N N . LYS A 1 105 ? 3.735 -3.810 -4.631 1.00 85.56 105 LYS A N 1
ATOM 845 C CA . LYS A 1 105 ? 3.830 -3.158 -3.316 1.00 85.56 105 LYS A CA 1
ATOM 846 C C . LYS A 1 105 ? 4.419 -1.747 -3.403 1.00 85.56 105 LYS A C 1
ATOM 848 O O . LYS A 1 105 ? 3.927 -0.869 -2.704 1.00 85.56 105 LYS A O 1
ATOM 853 N N . ILE A 1 106 ? 5.441 -1.516 -4.227 1.00 84.81 106 ILE A N 1
ATOM 854 C CA . ILE A 1 106 ? 6.000 -0.171 -4.432 1.00 84.81 106 ILE A CA 1
ATOM 855 C C . ILE A 1 106 ? 4.962 0.752 -5.068 1.00 84.81 106 ILE A C 1
ATOM 857 O O . ILE A 1 106 ? 4.751 1.852 -4.560 1.00 84.81 106 ILE A O 1
ATOM 861 N N . CYS A 1 107 ? 4.289 0.303 -6.130 1.00 82.81 107 CYS A N 1
ATOM 862 C CA . CYS A 1 107 ? 3.221 1.067 -6.772 1.00 82.81 107 CYS A CA 1
ATOM 863 C C . CYS A 1 107 ? 2.128 1.422 -5.760 1.00 82.81 107 CYS A C 1
ATOM 865 O O . CYS A 1 107 ? 1.767 2.587 -5.644 1.00 82.81 107 CYS A O 1
ATOM 867 N N . LEU A 1 108 ? 1.685 0.457 -4.948 1.00 79.38 108 LEU A N 1
ATOM 868 C CA . LEU A 1 108 ? 0.714 0.705 -3.883 1.00 79.38 108 LEU A CA 1
ATOM 869 C C . LEU A 1 108 ? 1.192 1.743 -2.880 1.00 79.38 108 LEU A C 1
ATOM 871 O O . LEU A 1 108 ? 0.4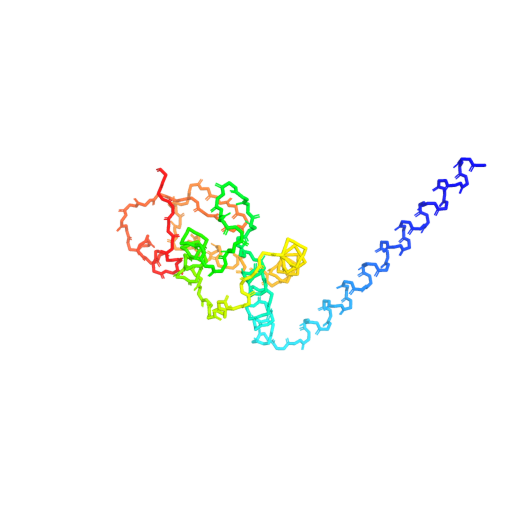84 2.711 -2.649 1.00 79.38 108 LEU A O 1
ATOM 875 N N . ASN A 1 109 ? 2.380 1.576 -2.304 1.00 77.88 109 ASN A N 1
ATOM 876 C CA . ASN A 1 109 ? 2.885 2.503 -1.294 1.00 77.88 109 ASN A CA 1
ATOM 877 C C . ASN A 1 109 ? 2.969 3.942 -1.832 1.00 77.88 109 ASN A C 1
ATOM 879 O O . ASN A 1 109 ? 2.645 4.886 -1.114 1.00 77.88 109 ASN A O 1
ATOM 883 N N . ASN A 1 110 ? 3.361 4.104 -3.099 1.00 74.88 110 ASN A N 1
ATOM 884 C CA . ASN A 1 110 ? 3.452 5.412 -3.740 1.00 74.88 110 ASN A CA 1
ATOM 885 C C . ASN A 1 110 ? 2.072 6.018 -4.044 1.00 74.88 110 ASN A C 1
ATOM 887 O O . ASN A 1 110 ? 1.875 7.209 -3.818 1.00 74.88 110 ASN A O 1
ATOM 891 N N . LEU A 1 111 ? 1.114 5.216 -4.519 1.00 74.62 111 LEU A N 1
ATOM 892 C CA . LEU A 1 111 ? -0.231 5.690 -4.865 1.00 74.62 111 LEU A CA 1
ATOM 893 C C . LEU A 1 111 ? -1.080 5.957 -3.611 1.00 74.62 111 LEU A C 1
ATOM 895 O O . LEU A 1 111 ? -1.683 7.019 -3.489 1.00 74.62 111 LEU A O 1
ATOM 899 N N . TRP A 1 112 ? -1.060 5.051 -2.628 1.00 69.25 112 TRP A N 1
ATOM 900 C CA . TRP A 1 112 ? -1.734 5.234 -1.334 1.00 69.25 112 TRP A CA 1
ATOM 901 C C . TRP A 1 112 ? -1.178 6.434 -0.556 1.00 69.25 112 TRP A C 1
ATOM 903 O O . TRP A 1 112 ? -1.937 7.136 0.113 1.00 69.25 112 TRP A O 1
ATOM 913 N N . GLY A 1 113 ? 0.135 6.678 -0.647 1.00 65.81 113 GLY A N 1
ATOM 914 C CA . GLY A 1 113 ? 0.783 7.841 -0.040 1.00 65.81 113 GLY A CA 1
ATOM 915 C C . GLY A 1 113 ? 0.370 9.167 -0.685 1.00 65.81 113 GLY A C 1
ATOM 916 O O . GLY A 1 113 ? 0.235 10.161 0.024 1.00 65.81 113 GLY A O 1
ATOM 917 N N . HIS A 1 114 ? 0.116 9.176 -1.998 1.00 65.88 114 HIS A N 1
ATOM 918 C CA . HIS A 1 114 ? -0.336 10.364 -2.735 1.00 65.88 114 HIS A CA 1
ATOM 919 C C . HIS A 1 114 ? -1.751 10.801 -2.337 1.00 65.88 114 HIS A C 1
ATOM 921 O O . HIS A 1 114 ? -2.001 11.993 -2.194 1.00 65.88 114 HIS A O 1
ATOM 927 N N . PHE A 1 115 ? -2.655 9.853 -2.082 1.00 61.94 115 PHE A N 1
ATOM 928 C CA . PHE A 1 115 ? -4.041 10.169 -1.709 1.00 61.94 115 PHE A CA 1
ATOM 929 C C . PHE A 1 115 ? -4.303 10.290 -0.211 1.00 61.94 115 PHE A C 1
ATOM 931 O O . PHE A 1 115 ? -5.419 10.601 0.195 1.00 61.94 115 PHE A O 1
ATOM 938 N N . ALA A 1 116 ? -3.309 9.990 0.630 1.00 63.06 116 ALA A N 1
ATOM 939 C CA . ALA A 1 116 ? -3.464 9.936 2.082 1.00 63.06 116 ALA A CA 1
ATOM 940 C C . ALA A 1 116 ? -4.641 9.054 2.569 1.00 63.06 116 ALA A C 1
ATOM 942 O O . ALA A 1 116 ? -5.013 9.149 3.735 1.00 63.06 116 ALA A O 1
ATOM 943 N N . HIS A 1 117 ? -5.201 8.161 1.738 1.00 63.25 117 HIS A N 1
ATOM 944 C CA . HIS A 1 117 ? -6.376 7.348 2.090 1.00 63.25 117 HIS A CA 1
ATOM 945 C C . HIS A 1 117 ? -6.143 6.492 3.339 1.00 63.25 117 HIS A C 1
ATOM 947 O O . HIS A 1 117 ? -7.015 6.401 4.200 1.00 63.25 117 HIS A O 1
ATOM 953 N N . ALA A 1 118 ? -4.940 5.925 3.484 1.00 64.31 118 ALA A N 1
ATOM 954 C CA . ALA A 1 118 ? -4.559 5.192 4.692 1.00 64.31 118 ALA A CA 1
ATOM 955 C C . ALA A 1 118 ? -4.583 6.094 5.937 1.00 64.31 118 ALA A C 1
ATOM 957 O O . ALA A 1 118 ? -5.009 5.674 7.010 1.00 64.31 118 ALA A O 1
ATOM 958 N N . ARG A 1 119 ? -4.176 7.358 5.783 1.00 71.56 119 ARG A N 1
ATOM 959 C CA . ARG A 1 119 ? -4.127 8.334 6.871 1.00 71.56 119 ARG A CA 1
ATOM 960 C C . ARG A 1 119 ? -5.512 8.863 7.231 1.00 71.56 119 ARG A C 1
ATOM 962 O O . ARG A 1 119 ? -5.783 9.043 8.410 1.00 71.56 119 ARG A O 1
ATOM 969 N N . LEU A 1 120 ? -6.388 9.052 6.243 1.00 76.69 120 LEU A N 1
ATOM 970 C CA . LEU A 1 120 ? -7.791 9.410 6.455 1.00 76.69 120 LEU A CA 1
ATOM 971 C C . LEU A 1 120 ? -8.527 8.306 7.215 1.00 76.69 120 LEU A C 1
ATOM 973 O O . LEU A 1 120 ? -9.123 8.594 8.247 1.00 76.69 120 LEU A O 1
ATOM 977 N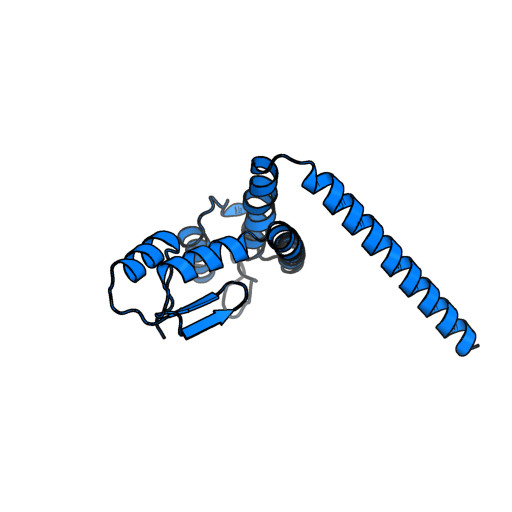 N . LYS A 1 121 ? -8.388 7.041 6.792 1.00 77.50 121 LYS A N 1
ATOM 978 C CA . LYS A 1 121 ? -8.942 5.907 7.546 1.00 77.50 121 LYS A CA 1
ATOM 979 C C . LYS A 1 121 ? -8.378 5.825 8.958 1.00 77.50 121 LYS A C 1
ATOM 981 O O . LYS A 1 121 ? -9.137 5.622 9.895 1.00 77.50 121 LYS A O 1
ATOM 986 N N . LEU A 1 122 ? -7.069 6.012 9.135 1.00 81.62 122 LEU A N 1
ATOM 987 C CA . LEU A 1 122 ? -6.485 6.057 10.473 1.00 81.62 122 LEU A CA 1
ATOM 988 C C . LEU A 1 122 ? -7.126 7.172 11.310 1.00 81.62 122 LEU A C 1
ATOM 990 O O . LEU A 1 122 ? -7.518 6.916 12.439 1.00 81.62 122 LEU A O 1
ATOM 994 N N . TYR A 1 123 ? -7.301 8.375 10.762 1.00 84.00 123 TYR A N 1
ATOM 995 C CA . TYR A 1 123 ? -7.960 9.477 11.465 1.00 84.00 123 TYR A CA 1
ATOM 996 C C . TYR A 1 123 ? -9.425 9.193 11.802 1.00 84.00 123 TYR A C 1
ATOM 998 O O . TYR A 1 123 ? -9.842 9.526 12.906 1.00 84.00 123 TYR A O 1
ATOM 1006 N N . GLU A 1 124 ? -10.177 8.513 10.936 1.00 86.44 124 GLU A N 1
ATOM 1007 C CA . GLU A 1 124 ? -11.526 8.030 11.263 1.00 86.44 124 GLU A CA 1
ATOM 1008 C C . GLU A 1 124 ? -11.509 7.052 12.449 1.00 86.44 124 GLU A C 1
ATOM 1010 O O . GLU A 1 124 ? -12.341 7.157 13.350 1.00 86.44 124 GLU A O 1
ATOM 1015 N N . LEU A 1 125 ? -10.544 6.122 12.490 1.00 86.06 125 LEU A N 1
ATOM 1016 C CA . LEU A 1 125 ? -10.390 5.192 13.615 1.00 86.06 125 LEU A CA 1
ATOM 1017 C C . LEU A 1 125 ? -10.052 5.943 14.910 1.00 86.06 125 LEU A C 1
ATOM 1019 O O . LEU A 1 125 ? -10.653 5.663 15.945 1.00 86.06 125 LEU A O 1
ATOM 1023 N N . LEU A 1 126 ? -9.126 6.906 14.860 1.00 87.56 126 LEU A N 1
ATOM 1024 C CA . LEU A 1 126 ? -8.754 7.723 16.020 1.00 87.56 126 LEU A CA 1
ATOM 1025 C C . LEU A 1 126 ? -9.928 8.571 16.517 1.00 87.56 126 LEU A C 1
ATOM 1027 O O . LEU A 1 126 ? -10.103 8.704 17.724 1.00 87.56 126 LEU A O 1
ATOM 1031 N N . ASP A 1 127 ? -10.746 9.110 15.613 1.00 90.56 127 ASP A N 1
ATOM 1032 C CA . ASP A 1 127 ? -11.923 9.902 15.974 1.00 90.56 127 ASP A CA 1
ATOM 1033 C C . ASP A 1 127 ? -13.023 9.044 16.627 1.00 90.56 127 ASP A C 1
ATOM 1035 O O . ASP A 1 127 ? -13.779 9.503 17.479 1.00 90.56 127 ASP A O 1
ATOM 1039 N N . ILE A 1 128 ? -13.095 7.754 16.311 1.00 89.19 128 ILE A N 1
ATOM 1040 C CA . ILE A 1 128 ? -13.997 6.828 17.010 1.00 89.19 128 ILE A CA 1
ATOM 1041 C C . ILE A 1 128 ? -13.396 6.393 18.358 1.00 89.19 128 ILE A C 1
ATOM 1043 O O . ILE A 1 128 ? -14.090 6.358 19.381 1.00 89.19 128 ILE A O 1
ATOM 1047 N N . LEU A 1 129 ? -12.107 6.043 18.370 1.00 89.94 129 LEU A N 1
ATOM 1048 C CA . LEU A 1 129 ? -11.424 5.454 19.523 1.00 89.94 129 LEU A CA 1
ATOM 1049 C C . LEU A 1 129 ? -11.048 6.477 20.597 1.00 89.94 129 LEU A C 1
ATOM 1051 O O . LEU A 1 129 ? -11.014 6.105 21.771 1.00 89.94 129 LEU A O 1
ATOM 1055 N N . GLN A 1 130 ? -10.841 7.744 20.239 1.00 90.44 130 GLN A N 1
ATOM 1056 C CA . GLN A 1 130 ? -10.554 8.846 21.163 1.00 90.44 130 GLN A CA 1
ATOM 1057 C C . GLN A 1 130 ? -9.458 8.454 22.180 1.00 90.44 130 GLN A C 1
ATOM 1059 O O . GLN A 1 130 ? -8.414 7.925 21.801 1.00 90.44 130 GLN A O 1
ATOM 1064 N N . GLU A 1 131 ? -9.695 8.648 23.480 1.00 90.31 131 GLU A N 1
ATOM 1065 C CA . GLU A 1 131 ? -8.738 8.361 24.564 1.00 90.31 131 GLU A CA 1
ATOM 1066 C C . GLU A 1 131 ? -8.369 6.874 24.726 1.00 90.31 131 GLU A C 1
ATOM 1068 O O . GLU A 1 131 ? -7.483 6.540 25.51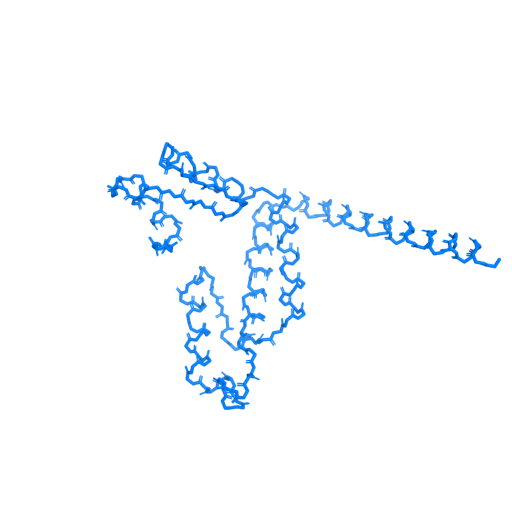0 1.00 90.31 131 GLU A O 1
ATOM 1073 N N . ARG A 1 132 ? -9.018 5.958 23.996 1.00 90.69 132 ARG A N 1
ATOM 1074 C CA . ARG A 1 132 ? -8.714 4.518 24.060 1.00 90.69 132 ARG A CA 1
ATOM 1075 C C . ARG A 1 132 ? -7.452 4.155 23.289 1.00 90.69 132 ARG A C 1
ATOM 1077 O O . ARG A 1 132 ? -6.947 3.050 23.467 1.00 90.69 132 ARG A O 1
ATOM 1084 N N . VAL A 1 133 ? -6.966 5.038 22.418 1.00 90.75 133 VAL A N 1
ATOM 1085 C CA . VAL A 1 133 ? -5.767 4.801 21.609 1.00 90.75 133 VAL A CA 1
ATOM 1086 C C . VAL A 1 133 ? -4.526 4.839 22.499 1.00 90.75 133 VAL A C 1
ATOM 1088 O O . VAL A 1 133 ? -4.221 5.850 23.122 1.00 90.75 133 VAL A O 1
ATOM 1091 N N . LEU A 1 134 ? -3.794 3.728 22.529 1.00 90.00 134 LEU A N 1
ATOM 1092 C CA . LEU A 1 134 ? -2.551 3.563 23.285 1.00 90.00 134 LEU A CA 1
ATOM 1093 C C . LEU A 1 134 ? -1.319 3.839 22.420 1.00 90.00 134 LEU A C 1
ATOM 1095 O O . LEU A 1 134 ? -0.315 4.359 22.903 1.00 90.00 134 LEU A O 1
ATOM 1099 N N . TYR A 1 135 ? -1.382 3.470 21.142 1.00 90.31 135 TYR A N 1
ATOM 1100 C CA . TYR A 1 135 ? -0.302 3.671 20.184 1.00 90.31 135 TYR A CA 1
ATOM 1101 C C . TYR A 1 135 ? -0.848 3.709 18.759 1.00 90.31 135 TYR A C 1
ATOM 1103 O O . TYR A 1 135 ? -1.869 3.096 18.457 1.00 90.31 135 TYR A O 1
ATOM 1111 N N . MET A 1 136 ? -0.141 4.398 17.871 1.00 85.81 136 MET A N 1
ATOM 1112 C CA . MET A 1 136 ? -0.477 4.472 16.455 1.00 85.81 136 MET A CA 1
ATOM 1113 C C . MET A 1 136 ? 0.791 4.544 15.600 1.00 85.81 136 MET A C 1
ATOM 1115 O O . MET A 1 136 ? 1.729 5.271 15.928 1.00 85.81 136 MET A O 1
ATOM 1119 N N . ASP A 1 137 ? 0.781 3.814 14.489 1.00 83.06 137 ASP A N 1
ATOM 1120 C CA . ASP A 1 137 ? 1.759 3.881 13.402 1.00 83.06 137 ASP A CA 1
ATOM 1121 C C . ASP A 1 137 ? 1.009 4.012 12.062 1.00 83.06 137 ASP A C 1
ATOM 1123 O O . ASP A 1 137 ? -0.204 3.837 11.990 1.00 83.06 137 ASP A O 1
ATOM 1127 N N . THR A 1 138 ? 1.745 4.354 11.009 1.00 70.56 138 THR A N 1
ATOM 1128 C CA . THR A 1 138 ? 1.376 4.584 9.604 1.00 70.56 138 THR A CA 1
ATOM 1129 C C . THR A 1 138 ? 0.070 3.932 9.131 1.00 70.56 138 THR A C 1
ATOM 1131 O O . THR A 1 138 ? -0.722 4.603 8.468 1.00 70.56 138 THR A O 1
ATOM 1134 N N . ASP A 1 139 ? -0.157 2.660 9.451 1.00 76.19 139 ASP A N 1
ATOM 1135 C CA . ASP A 1 139 ? -1.342 1.878 9.089 1.00 76.19 139 ASP A CA 1
ATOM 1136 C C . ASP A 1 139 ? -1.869 0.977 10.229 1.00 76.19 139 ASP A C 1
ATOM 1138 O O . ASP A 1 139 ? -2.641 0.051 9.977 1.00 76.19 139 ASP A O 1
ATOM 1142 N N . SER A 1 140 ? -1.488 1.236 11.486 1.00 82.88 140 SER A N 1
ATOM 1143 C CA . SER A 1 140 ? -1.917 0.433 12.641 1.00 82.88 140 SER A CA 1
ATOM 1144 C C . SER A 1 140 ? -2.217 1.274 13.884 1.00 82.88 140 SER A C 1
ATOM 1146 O O . SER A 1 140 ? -1.656 2.346 14.097 1.00 82.88 140 SER A O 1
ATOM 1148 N N . CYS A 1 141 ? -3.128 0.782 14.724 1.00 86.50 141 CYS A N 1
ATOM 1149 C CA . CYS A 1 141 ? -3.532 1.418 15.973 1.00 86.50 141 CYS A CA 1
ATOM 1150 C C . CYS A 1 141 ? -3.673 0.346 17.055 1.00 86.50 141 CYS A C 1
ATOM 1152 O O . CYS A 1 141 ? -4.344 -0.662 16.845 1.00 86.50 141 CYS A O 1
ATOM 1154 N N . ILE A 1 142 ? -3.059 0.572 18.212 1.00 90.12 142 ILE A N 1
ATOM 1155 C CA . ILE A 1 142 ? -3.244 -0.231 19.421 1.00 90.12 142 ILE A CA 1
ATOM 1156 C C . ILE A 1 142 ? -4.157 0.572 20.333 1.00 90.12 142 ILE A C 1
ATOM 1158 O O . ILE A 1 142 ? -3.898 1.747 20.591 1.00 90.12 142 ILE A O 1
ATOM 1162 N N . TYR A 1 143 ? -5.224 -0.046 20.817 1.00 90.62 143 TYR A N 1
ATOM 1163 C CA . TYR A 1 143 ? -6.205 0.604 21.674 1.00 90.62 143 TYR A CA 1
ATOM 1164 C C . TYR A 1 143 ? -6.689 -0.352 22.762 1.00 90.62 143 TYR A C 1
ATOM 1166 O O . TYR A 1 143 ? -6.556 -1.568 22.634 1.00 90.62 143 TYR A O 1
ATOM 1174 N N . ASN A 1 144 ? -7.239 0.204 23.838 1.00 91.19 144 ASN A N 1
ATOM 1175 C CA . ASN A 1 144 ? -7.868 -0.577 24.894 1.00 91.19 144 ASN A CA 1
ATOM 1176 C C . ASN A 1 144 ? -9.298 -0.966 24.482 1.00 91.19 144 ASN A C 1
ATOM 1178 O O . ASN A 1 144 ? -10.129 -0.084 24.253 1.00 91.19 144 ASN A O 1
ATOM 1182 N N . ASP A 1 145 ? -9.576 -2.267 24.383 1.00 89.75 145 ASP A N 1
ATOM 1183 C CA . ASP A 1 145 ? -10.911 -2.797 24.088 1.00 89.75 145 ASP A CA 1
ATOM 1184 C C . ASP A 1 145 ? -11.691 -3.001 25.395 1.00 89.75 145 ASP A C 1
ATOM 1186 O O . ASP A 1 145 ? -11.448 -3.938 26.154 1.00 89.75 145 ASP A O 1
ATOM 1190 N N . ASP A 1 146 ? -12.614 -2.084 25.676 1.00 88.44 146 ASP A N 1
ATOM 1191 C CA . ASP A 1 146 ? -13.499 -2.104 26.844 1.00 88.44 146 ASP A CA 1
ATOM 1192 C C . ASP A 1 146 ? -14.901 -2.661 26.521 1.00 88.44 146 ASP A C 1
ATOM 1194 O O . ASP A 1 146 ? -15.807 -2.593 27.355 1.00 88.44 146 ASP A O 1
ATOM 1198 N N . GLY A 1 147 ? -15.109 -3.188 25.306 1.00 86.69 147 GLY A N 1
ATOM 1199 C CA . GLY A 1 147 ? -16.417 -3.639 24.825 1.00 86.69 147 GLY A CA 1
ATOM 1200 C C . GLY A 1 147 ? -17.416 -2.505 24.555 1.00 86.69 147 GLY A C 1
ATOM 1201 O O . GLY A 1 147 ? -18.615 -2.765 24.379 1.00 86.69 147 GLY A O 1
ATOM 1202 N N . SER A 1 148 ? -16.960 -1.248 24.529 1.00 89.31 148 SER A N 1
ATOM 1203 C CA . SER A 1 148 ? -17.807 -0.096 24.219 1.00 89.31 148 SER A CA 1
ATOM 1204 C C . SER A 1 148 ? -18.339 -0.129 22.786 1.00 89.31 148 SER A C 1
ATOM 1206 O O . SER A 1 148 ? -17.848 -0.834 21.903 1.00 89.31 148 SER A O 1
ATOM 1208 N N . GLU A 1 149 ? -19.357 0.693 22.530 1.00 89.00 149 GLU A N 1
ATOM 1209 C CA . GLU A 1 149 ? -19.945 0.819 21.196 1.00 89.00 149 GLU A CA 1
ATOM 1210 C C . GLU A 1 149 ? -18.933 1.319 20.151 1.00 89.00 149 GLU A C 1
ATOM 1212 O O . GLU A 1 149 ? -19.010 0.951 18.981 1.00 89.00 149 GLU A O 1
ATOM 1217 N N . ALA A 1 150 ? -17.934 2.098 20.581 1.00 85.56 150 ALA A N 1
ATOM 1218 C CA . ALA A 1 150 ? -16.822 2.512 19.733 1.00 85.56 150 ALA A CA 1
ATOM 1219 C C . ALA A 1 150 ? -15.990 1.305 19.264 1.00 85.56 150 ALA A C 1
ATOM 1221 O O . ALA A 1 150 ? -15.731 1.174 18.069 1.00 85.56 150 ALA A O 1
ATOM 1222 N N . CYS A 1 151 ? -15.633 0.391 20.171 1.00 86.00 151 CYS A N 1
ATOM 1223 C CA . CYS A 1 151 ? -14.863 -0.813 19.846 1.00 86.00 151 CYS A CA 1
ATOM 1224 C C . CYS A 1 151 ? -15.632 -1.742 18.894 1.00 86.00 151 CYS A C 1
ATOM 1226 O O . CYS A 1 151 ? -15.073 -2.184 17.891 1.00 86.00 151 CYS A O 1
ATOM 1228 N N . LYS A 1 152 ? -16.939 -1.935 19.115 1.00 87.75 152 LYS A N 1
ATOM 1229 C CA . LYS A 1 152 ? -17.800 -2.713 18.201 1.00 87.75 152 LYS A CA 1
ATOM 1230 C C . LYS A 1 152 ? -17.902 -2.083 16.811 1.00 87.75 152 LYS A C 1
ATOM 1232 O O . LYS A 1 152 ? -17.917 -2.788 15.802 1.00 87.75 152 LYS A O 1
ATOM 1237 N N . LYS A 1 153 ? -17.966 -0.748 16.740 1.00 87.12 153 LYS A N 1
ATOM 1238 C CA . LYS A 1 153 ? -17.986 -0.015 15.467 1.00 87.12 153 LYS A CA 1
A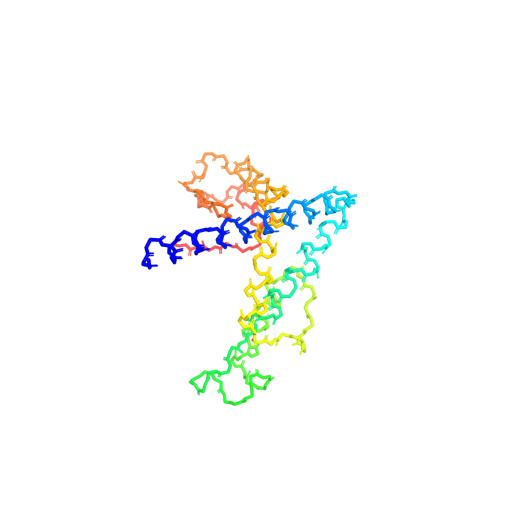TOM 1239 C C . LYS A 1 153 ? -16.685 -0.223 14.688 1.00 87.12 153 LYS A C 1
ATOM 1241 O O . LYS A 1 153 ? -16.740 -0.474 13.488 1.00 87.12 153 LYS A O 1
ATOM 1246 N N . ILE A 1 154 ? -15.537 -0.166 15.365 1.00 85.56 154 ILE A N 1
ATOM 1247 C CA . ILE A 1 154 ? -14.219 -0.434 14.766 1.00 85.56 154 ILE A CA 1
ATOM 1248 C C . ILE A 1 154 ? -14.128 -1.878 14.264 1.00 85.56 154 ILE A C 1
ATOM 1250 O O . ILE A 1 154 ? -13.667 -2.104 13.148 1.00 85.56 154 ILE A O 1
ATOM 1254 N N . GLU A 1 155 ? -14.605 -2.843 15.050 1.00 83.19 155 GLU A N 1
ATOM 1255 C CA . GLU A 1 155 ? -14.607 -4.264 14.689 1.00 83.19 155 GLU A CA 1
ATOM 1256 C C . GLU A 1 155 ? -15.435 -4.526 13.422 1.00 83.19 155 GLU A C 1
ATOM 1258 O O . GLU A 1 155 ? -14.964 -5.186 12.500 1.00 83.19 155 GLU A O 1
ATOM 1263 N N . SER A 1 156 ? -16.610 -3.901 13.310 1.00 82.31 156 SER A N 1
ATOM 1264 C CA . SER A 1 156 ? -17.425 -3.923 12.087 1.00 82.31 156 SER A CA 1
ATOM 1265 C C . SER A 1 156 ? -16.732 -3.250 10.888 1.00 82.31 156 SER A C 1
ATOM 1267 O O . SER A 1 156 ? -16.834 -3.728 9.760 1.00 82.31 156 SER A O 1
ATOM 1269 N N . MET A 1 157 ? -15.992 -2.157 11.116 1.00 78.69 157 MET A N 1
ATOM 1270 C CA . MET A 1 157 ? -15.301 -1.407 10.055 1.00 78.69 157 MET A CA 1
ATOM 1271 C C . MET A 1 157 ? -14.021 -2.081 9.536 1.00 78.69 157 MET A C 1
ATOM 1273 O O . MET A 1 157 ? -13.698 -1.929 8.357 1.00 78.69 157 MET A O 1
ATOM 1277 N N . MET A 1 158 ? -13.267 -2.766 10.400 1.00 73.62 158 MET A N 1
ATOM 1278 C CA . MET A 1 158 ? -11.933 -3.306 10.088 1.00 73.62 158 MET A CA 1
ATOM 1279 C C . MET A 1 158 ? -11.909 -4.836 9.962 1.00 73.62 158 MET A C 1
ATOM 1281 O O . MET A 1 158 ? -10.994 -5.378 9.341 1.00 73.62 158 MET A O 1
ATOM 1285 N N . GLY A 1 159 ? -12.899 -5.536 10.524 1.00 66.88 159 GLY A N 1
ATOM 1286 C CA . GLY A 1 159 ? -13.099 -6.985 10.426 1.00 66.88 159 GLY A CA 1
ATOM 1287 C C . GLY A 1 159 ? -12.136 -7.834 11.263 1.00 66.88 159 GLY A C 1
ATOM 1288 O O . GLY A 1 159 ? -12.577 -8.720 11.984 1.00 66.88 159 GLY A O 1
ATOM 1289 N N . ASN A 1 160 ? -10.829 -7.566 11.196 1.00 64.38 160 ASN A N 1
ATOM 1290 C CA . ASN A 1 160 ? -9.798 -8.378 11.844 1.00 64.38 160 ASN A CA 1
ATOM 1291 C C . ASN A 1 160 ? -9.086 -7.601 12.960 1.00 64.38 160 ASN A C 1
ATOM 1293 O O . ASN A 1 160 ? -8.405 -6.610 12.687 1.00 64.38 160 ASN A O 1
ATOM 1297 N N . LYS A 1 161 ? -9.183 -8.091 14.206 1.00 70.88 161 LYS A N 1
ATOM 1298 C CA . LYS A 1 161 ? -8.387 -7.615 15.349 1.00 70.88 161 LYS A CA 1
ATOM 1299 C C . LYS A 1 161 ? -7.382 -8.677 15.794 1.00 70.88 161 LYS A C 1
ATOM 1301 O O . LYS A 1 161 ? -7.685 -9.868 15.805 1.00 70.88 161 LYS A O 1
ATOM 1306 N N . LEU A 1 162 ? -6.179 -8.239 16.149 1.00 71.00 162 LEU A N 1
ATOM 1307 C CA . LEU A 1 162 ? -5.173 -9.077 16.798 1.00 71.00 162 LEU A CA 1
ATOM 1308 C C . LEU A 1 162 ? -5.276 -8.845 18.304 1.00 71.00 162 LEU A C 1
ATOM 1310 O O . LEU A 1 162 ? -5.011 -7.741 18.771 1.00 71.00 162 LEU A O 1
ATOM 1314 N N . GLU A 1 163 ? -5.673 -9.876 19.044 1.00 71.62 163 GLU A N 1
ATOM 1315 C CA . GLU A 1 163 ? -5.637 -9.872 20.508 1.00 71.62 163 GLU A CA 1
ATOM 1316 C C . GLU A 1 163 ? -4.219 -10.257 20.961 1.00 71.62 163 GLU A C 1
ATOM 1318 O O . GLU A 1 163 ? -3.666 -11.251 20.479 1.00 71.62 163 GLU A O 1
ATOM 1323 N N . ILE A 1 164 ? -3.611 -9.436 21.825 1.00 62.25 164 ILE A N 1
ATOM 1324 C CA . ILE A 1 164 ? -2.248 -9.617 22.362 1.00 62.25 164 ILE A CA 1
ATOM 1325 C C . ILE A 1 164 ? -2.335 -9.934 23.852 1.00 62.25 164 ILE A C 1
ATOM 1327 O O . ILE A 1 164 ? -3.116 -9.240 24.541 1.00 62.25 164 ILE A O 1
#

Foldseek 3Di:
DVVVVVVVVVVVVVVVVVVVVVVVVVVVVVLVPDDPVVLCCCLVVPLVQQLLLQPQDDPDVVQAPPDLPPGPRSVVVNVVSCVQDPDDHDSVSNDHDPVSNVVSVVVNVSSCVSVVPLVVVVVVLCVLQPPQWPDDDSNDTDGDCPVDPSNVVVCVVNVDDDDD

Organism: Mytilus coruscus (NCBI:txid42192)

pLDDT: mean 77.23, std 10.52, range [49.09, 93.75]

Sequence (164 aa):
MLSEYSSKLQTLQDTNHKQITDLANDMKSEFSNLPQDIQEEIVNDTFMKYKQEASGCKCDPKYCKNDCKNDKECKTKIQYIIDNTAYDLDIDKVKYNSGLRFIAKICLNNLWGHFAHARLKLYELLDILQERVLYMDTDSCIYNDDGSEACKKIESMMGNKLEI

Secondary structure (DSSP, 8-state):
-HHHHHHHHHHHHHHHHHHHHHHHHHHHHHHHTS-HHHHHHIIIIIIIHHHHHTTS----TTTS-S-TTT-HHHHHHHHHHHHH-SS---GGG----HHHHHHHHHHHHHHHHHHTHHHHHHHHHHHHHGGGEEEEETTEEEE-----HHHHHHHHHH------

Solvent-accessible surface area (backbone atoms only — not comparable to full-atom values): 9441 Å² total; per-residue (Å²): 107,70,69,58,50,51,52,52,50,50,52,50,50,52,51,50,52,48,54,53,50,52,53,52,49,51,54,49,52,61,54,68,72,46,58,68,69,60,49,50,41,49,50,56,65,45,30,47,43,44,28,54,26,20,59,28,67,70,79,39,80,90,72,25,76,95,37,50,90,77,25,70,64,41,44,50,55,50,48,49,49,48,77,72,41,100,56,96,73,63,70,91,63,42,41,51,31,72,67,57,22,48,53,25,46,50,53,40,56,55,53,45,60,73,67,38,54,56,51,50,53,48,49,54,50,45,70,58,45,50,91,36,55,76,46,76,55,88,86,47,73,43,60,67,82,81,78,43,73,50,50,55,51,49,45,71,74,63,70,7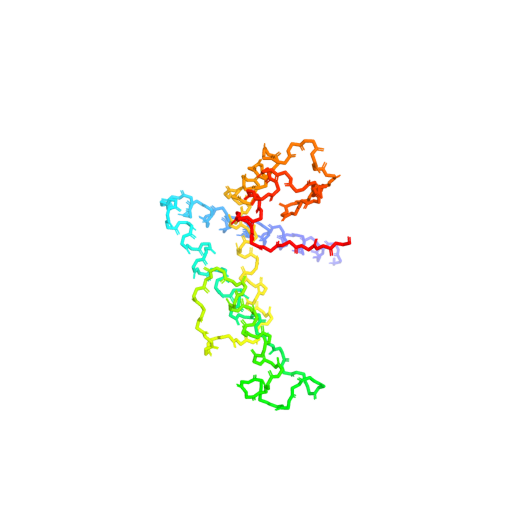5,82,86,89,130

Nearest PDB structures (foldseek):
  4bgz-assembly1_F  TM=3.927E-01  e=7.593E+00  Influenza A virus (A/turkey/Turkey/1/2005(H5N1))
  7a9d-assembly2_D  TM=2.629E-01  e=5.403E+00  Influenza A virus (A/duck/Alberta/60/1976(H12N5))

Mean predicted aligned error: 12.22 Å